Protein AF-A0A0N8SLZ1-F1 (afdb_monomer_lite)

Organism: NCBI:txid251707

Radius of gyration: 11.01 Å; chains: 1; bounding box: 26×17×32 Å

Foldseek 3Di:
DDWFKWWKFFAADDVDDTDIDIDTHPDPDPVVRVVVSVVVRVVPGDDIGTDGD

Sequence (53 aa):
MPKLIVTLRVGNEFEGETELFVCPADTLSKLQAELDAKKEARKKYKYIELVSV

Structure (mmCIF, N/CA/C/O backbone):
data_AF-A0A0N8SLZ1-F1
#
_entry.id   AF-A0A0N8SLZ1-F1
#
loop_
_atom_site.group_PDB
_atom_site.id
_atom_site.type_symbol
_atom_site.label_atom_id
_atom_site.label_alt_id
_atom_site.label_comp_id
_atom_site.label_asym_id
_atom_site.label_entity_id
_atom_site.label_seq_id
_atom_site.pdbx_PDB_ins_code
_atom_site.Cartn_x
_atom_site.Cartn_y
_atom_site.Cartn_z
_atom_site.occupancy
_atom_site.B_iso_or_equiv
_atom_site.auth_seq_id
_atom_site.auth_comp_id
_atom_site.auth_asym_id
_atom_site.auth_atom_id
_atom_site.pdbx_PDB_model_num
ATOM 1 N N . MET A 1 1 ? 6.101 5.856 -22.342 1.00 60.47 1 MET A N 1
ATOM 2 C CA . MET A 1 1 ? 7.034 5.420 -21.279 1.00 60.47 1 MET A CA 1
ATOM 3 C C . MET A 1 1 ? 6.346 4.306 -20.507 1.00 60.47 1 MET A C 1
ATOM 5 O O . MET A 1 1 ? 5.144 4.452 -20.295 1.00 60.47 1 MET A O 1
ATOM 9 N N . PRO A 1 2 ? 7.020 3.192 -20.177 1.00 65.69 2 PRO A N 1
ATOM 10 C CA . PRO A 1 2 ? 6.395 2.114 -19.415 1.00 65.69 2 PRO A CA 1
ATOM 11 C C . PRO A 1 2 ? 5.964 2.661 -18.053 1.00 65.69 2 PRO A C 1
ATOM 13 O O . PRO A 1 2 ? 6.782 3.267 -17.365 1.00 65.69 2 PRO A O 1
ATOM 16 N N . LYS A 1 3 ? 4.690 2.496 -17.699 1.00 78.38 3 LYS A N 1
ATOM 17 C CA . LYS A 1 3 ? 4.177 2.833 -16.369 1.00 78.38 3 LYS A CA 1
ATOM 18 C C . LYS A 1 3 ? 4.014 1.534 -15.596 1.00 78.38 3 LYS A C 1
ATOM 20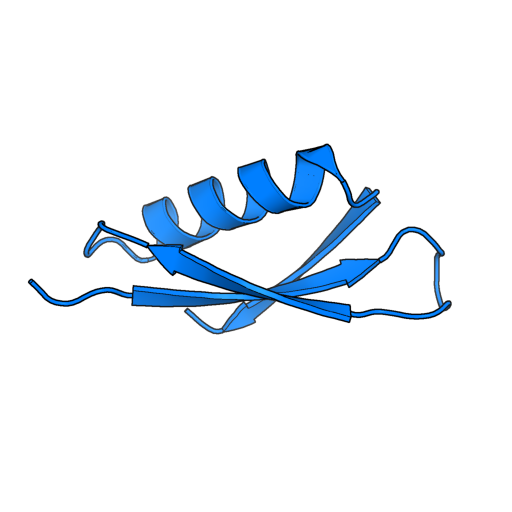 O O . LYS A 1 3 ? 3.340 0.628 -16.084 1.00 78.38 3 LYS A O 1
ATOM 25 N N . LEU A 1 4 ? 4.653 1.439 -14.435 1.00 87.50 4 LEU A N 1
ATOM 26 C CA . LEU A 1 4 ? 4.402 0.343 -13.502 1.00 87.50 4 LEU A CA 1
ATOM 27 C C . LEU A 1 4 ? 3.037 0.572 -12.848 1.00 87.50 4 LEU A C 1
ATOM 29 O O . LEU A 1 4 ? 2.650 1.717 -12.616 1.00 87.50 4 LEU A O 1
ATOM 33 N N . ILE A 1 5 ? 2.292 -0.498 -12.580 1.00 90.06 5 ILE A N 1
ATOM 34 C CA . ILE A 1 5 ? 0.965 -0.400 -11.966 1.00 90.06 5 ILE A CA 1
ATOM 35 C C . ILE A 1 5 ? 1.042 -1.074 -10.609 1.00 90.06 5 ILE A C 1
ATOM 37 O O . ILE A 1 5 ? 1.034 -2.297 -10.498 1.00 90.06 5 ILE A O 1
ATOM 41 N N . VAL A 1 6 ? 1.080 -0.256 -9.564 1.00 92.50 6 VAL A N 1
ATOM 42 C CA . VAL A 1 6 ? 1.132 -0.755 -8.197 1.00 92.50 6 VAL A CA 1
ATOM 43 C C . VAL A 1 6 ? -0.286 -0.941 -7.690 1.00 92.50 6 VAL A C 1
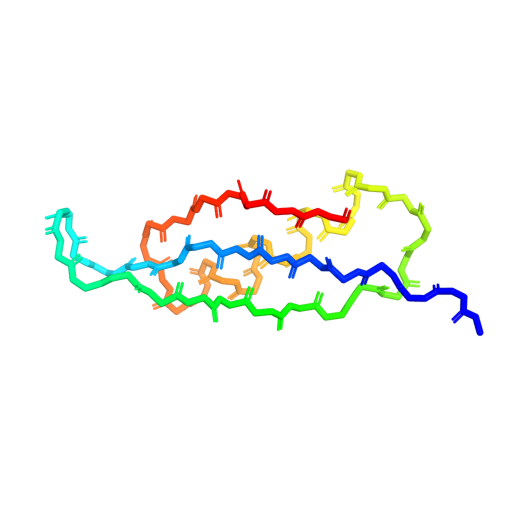ATOM 45 O O . VAL A 1 6 ? -1.087 -0.010 -7.696 1.00 92.50 6 VAL A O 1
ATOM 48 N N . THR A 1 7 ? -0.591 -2.148 -7.232 1.00 93.94 7 THR A N 1
ATOM 49 C CA . THR A 1 7 ? -1.861 -2.477 -6.588 1.00 93.94 7 THR A CA 1
ATOM 50 C C . THR A 1 7 ? -1.612 -2.717 -5.108 1.00 93.94 7 THR A C 1
ATOM 52 O O . THR A 1 7 ? -0.837 -3.598 -4.725 1.00 93.94 7 THR A O 1
ATOM 55 N N . LEU A 1 8 ? -2.280 -1.930 -4.273 1.00 93.81 8 LEU A N 1
ATOM 56 C CA . LEU A 1 8 ? -2.246 -2.027 -2.822 1.00 93.81 8 LEU A CA 1
ATOM 57 C C . LEU A 1 8 ? -3.620 -2.458 -2.320 1.00 93.81 8 LEU A C 1
ATOM 59 O O . LEU A 1 8 ? -4.636 -1.959 -2.789 1.00 93.81 8 LEU A O 1
ATOM 63 N N . ARG A 1 9 ? -3.662 -3.348 -1.336 1.00 92.81 9 ARG A N 1
ATOM 64 C CA . ARG A 1 9 ? -4.853 -3.577 -0.528 1.00 92.81 9 ARG A CA 1
ATOM 65 C C . ARG A 1 9 ? -4.804 -2.605 0.641 1.00 92.81 9 ARG A C 1
ATOM 67 O O . ARG A 1 9 ? -3.821 -2.573 1.378 1.00 92.81 9 ARG A O 1
ATOM 74 N N . VAL A 1 10 ? -5.832 -1.787 0.786 1.00 93.69 10 VAL A N 1
ATOM 75 C CA . VAL A 1 10 ? -5.885 -0.713 1.775 1.00 93.69 10 VAL A CA 1
ATOM 76 C C . VAL A 1 10 ? -7.128 -0.850 2.640 1.00 93.69 10 VAL A C 1
ATOM 78 O O . VAL A 1 10 ? -8.146 -1.352 2.186 1.00 93.69 10 VAL A O 1
ATOM 81 N N . GLY A 1 11 ? -7.053 -0.421 3.893 1.00 91.69 11 GLY A N 1
ATOM 82 C CA . GLY A 1 11 ? -8.176 -0.481 4.822 1.00 91.69 11 GLY A CA 1
ATOM 83 C C . GLY A 1 11 ? -7.970 0.458 6.003 1.00 91.69 11 GLY A C 1
ATOM 84 O O . GLY A 1 11 ? -6.845 0.851 6.327 1.00 91.69 11 GLY A O 1
ATOM 85 N N . ASN A 1 12 ? -9.065 0.845 6.646 1.00 86.88 12 ASN A N 1
ATOM 86 C CA . ASN A 1 12 ? -9.033 1.638 7.879 1.00 86.88 12 ASN A CA 1
ATOM 87 C C . ASN A 1 12 ? -9.439 0.832 9.115 1.00 86.88 12 ASN A C 1
ATOM 89 O O . ASN A 1 12 ? -9.129 1.240 10.235 1.00 86.88 12 ASN A O 1
ATOM 93 N N . GLU A 1 13 ? -10.040 -0.335 8.904 1.00 85.00 13 GLU A N 1
ATOM 94 C CA . GLU A 1 13 ? -10.473 -1.262 9.940 1.00 85.00 13 GLU A CA 1
ATOM 95 C C . GLU A 1 13 ? -9.599 -2.518 9.910 1.00 85.00 13 GLU A C 1
ATOM 97 O O . GLU A 1 13 ? -9.256 -3.038 8.848 1.00 85.00 13 GLU A O 1
ATOM 102 N N . PHE A 1 14 ? -9.200 -2.989 11.089 1.00 66.75 14 PHE A N 1
ATOM 103 C CA . PHE A 1 14 ? -8.463 -4.240 11.230 1.00 66.75 14 PHE A CA 1
ATOM 104 C C . PHE A 1 14 ? -9.456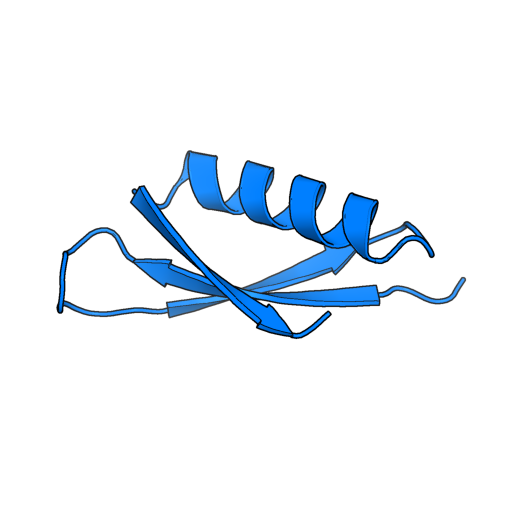 -5.400 11.072 1.00 66.75 14 PHE A C 1
ATOM 106 O O . PHE A 1 14 ? -10.434 -5.445 11.809 1.00 66.75 14 PHE A O 1
ATOM 113 N N . GLU A 1 15 ? -9.233 -6.277 10.085 1.00 66.75 15 GLU A N 1
ATOM 114 C CA . GLU A 1 15 ? -10.161 -7.356 9.672 1.00 66.75 15 GLU A CA 1
ATOM 115 C C . GLU A 1 15 ? -11.533 -6.886 9.136 1.00 66.75 15 GLU A C 1
ATOM 117 O O . GLU A 1 15 ? -12.456 -7.686 9.000 1.00 66.75 15 GLU A O 1
ATOM 122 N N . GLY A 1 16 ? -11.662 -5.598 8.799 1.00 72.75 16 GLY A N 1
ATOM 123 C CA . GLY A 1 16 ? -12.859 -5.023 8.177 1.00 72.75 16 GLY A CA 1
ATOM 124 C C . GLY A 1 16 ? -12.784 -4.965 6.649 1.00 72.75 16 GLY A C 1
ATOM 125 O O . GLY A 1 16 ? -12.044 -5.716 6.008 1.00 72.75 16 GLY A O 1
ATOM 126 N N . GLU A 1 17 ? -13.543 -4.049 6.046 1.00 80.44 17 GLU A N 1
ATOM 127 C CA . GLU A 1 17 ? -13.534 -3.873 4.594 1.00 80.44 17 GLU A CA 1
ATOM 128 C C . GLU A 1 17 ? -12.173 -3.355 4.106 1.00 80.44 17 GLU A C 1
ATOM 130 O O . GLU A 1 17 ? -11.665 -2.316 4.538 1.00 80.44 17 GLU A O 1
ATOM 135 N N . THR A 1 18 ? -11.576 -4.107 3.179 1.00 88.12 18 THR A N 1
ATOM 136 C CA . THR A 1 18 ? -10.364 -3.698 2.469 1.00 88.12 18 THR A CA 1
ATO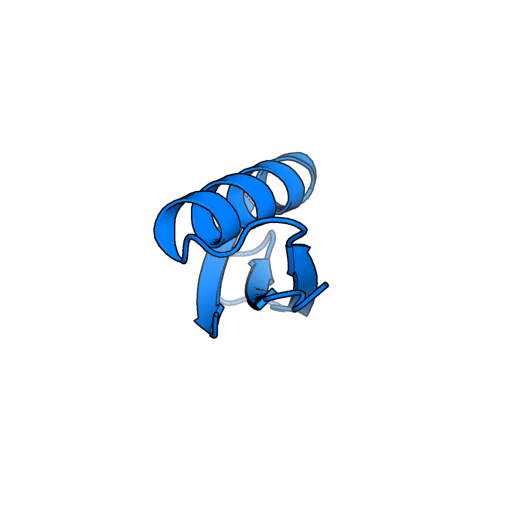M 137 C C . THR A 1 18 ? -10.684 -3.388 1.017 1.00 88.12 18 THR A C 1
ATOM 139 O O . THR A 1 18 ? -11.341 -4.179 0.341 1.00 88.12 18 THR A O 1
ATOM 142 N N . GLU A 1 19 ? -10.140 -2.292 0.513 1.00 89.81 19 GLU A N 1
ATOM 143 C CA . GLU A 1 19 ? -10.280 -1.847 -0.867 1.00 89.81 19 GLU A CA 1
ATOM 144 C C . GLU A 1 19 ? -8.988 -2.092 -1.655 1.00 89.81 19 GLU A C 1
ATOM 146 O O . GLU A 1 19 ? -7.892 -2.179 -1.096 1.00 89.81 19 GLU A O 1
ATOM 151 N N . LEU A 1 20 ? -9.102 -2.191 -2.979 1.00 91.50 20 LEU A N 1
ATOM 152 C CA . LEU A 1 20 ? -7.946 -2.236 -3.871 1.00 91.50 20 LEU A CA 1
ATOM 153 C C . LEU A 1 20 ? -7.633 -0.823 -4.365 1.00 91.50 20 LEU A C 1
ATOM 155 O O . LEU A 1 20 ? -8.408 -0.217 -5.101 1.00 91.50 20 LEU A O 1
ATOM 159 N N . PHE A 1 21 ? -6.471 -0.313 -3.980 1.00 91.00 21 PHE A N 1
ATOM 160 C CA . PHE A 1 21 ? -5.935 0.971 -4.400 1.00 91.00 21 PHE A CA 1
ATOM 161 C C . PHE A 1 21 ? -4.906 0.763 -5.512 1.00 91.00 21 PHE A C 1
ATOM 163 O O . PHE A 1 21 ? -3.825 0.215 -5.285 1.00 91.00 21 PHE A O 1
ATOM 170 N N . VAL A 1 22 ? -5.248 1.193 -6.726 1.00 91.81 22 VAL A N 1
ATOM 171 C CA . VAL A 1 22 ? -4.383 1.085 -7.906 1.00 91.81 22 VAL A CA 1
ATOM 172 C C . VAL A 1 22 ? -3.723 2.431 -8.171 1.00 91.81 22 VAL A C 1
ATOM 174 O O . VAL A 1 22 ? -4.407 3.428 -8.393 1.00 91.81 22 VAL A O 1
ATOM 177 N N . CYS A 1 23 ? -2.393 2.451 -8.179 1.00 87.25 23 CYS A N 1
ATOM 178 C CA . CYS A 1 23 ? -1.595 3.645 -8.416 1.00 87.25 23 CYS A CA 1
ATOM 179 C C . CYS A 1 23 ? -0.659 3.424 -9.614 1.00 87.25 23 CYS A C 1
ATOM 181 O O . CYS A 1 23 ? 0.209 2.545 -9.557 1.00 87.25 23 CYS A O 1
ATOM 183 N N . PRO A 1 24 ? -0.799 4.199 -10.703 1.00 87.56 24 PRO A N 1
ATOM 184 C CA . PRO A 1 24 ? 0.186 4.196 -11.771 1.00 87.56 24 PRO A CA 1
ATOM 185 C C . PRO A 1 24 ? 1.457 4.897 -11.283 1.00 87.56 24 PRO A C 1
ATOM 187 O O . PRO A 1 24 ? 1.405 6.021 -10.796 1.00 87.56 24 PRO A O 1
ATOM 190 N N . ALA A 1 25 ? 2.599 4.238 -11.429 1.00 87.12 25 ALA A N 1
ATOM 191 C CA . ALA A 1 25 ? 3.899 4.781 -11.084 1.00 87.12 25 ALA A CA 1
ATOM 192 C C . ALA A 1 25 ? 4.660 5.181 -12.355 1.00 87.12 25 ALA A C 1
ATOM 194 O O . ALA A 1 25 ? 4.859 4.376 -13.269 1.00 87.12 25 ALA A O 1
ATOM 195 N N . ASP A 1 26 ? 5.136 6.425 -12.395 1.00 82.44 26 ASP A N 1
ATOM 196 C CA . ASP A 1 26 ? 5.901 6.987 -13.520 1.00 82.44 26 ASP A CA 1
ATOM 197 C C . ASP A 1 26 ? 7.402 6.621 -13.486 1.00 82.44 26 ASP A C 1
ATOM 199 O O . ASP A 1 26 ? 8.220 7.185 -14.210 1.00 82.44 26 ASP A O 1
ATOM 203 N N . THR A 1 27 ? 7.777 5.661 -12.642 1.00 78.44 27 THR A N 1
ATOM 204 C CA . THR A 1 27 ? 9.148 5.179 -12.436 1.00 78.44 27 THR A CA 1
ATOM 205 C C . THR A 1 27 ? 9.278 3.740 -12.932 1.00 78.44 27 THR A C 1
ATOM 207 O O . THR A 1 27 ? 8.345 2.957 -12.806 1.00 78.44 27 THR A O 1
ATOM 210 N N . LEU A 1 28 ? 10.460 3.373 -13.445 1.00 79.44 28 LEU A N 1
ATOM 211 C CA . LEU A 1 28 ? 10.802 1.992 -13.823 1.00 79.44 28 LEU A CA 1
ATOM 212 C C . LEU A 1 28 ? 11.349 1.156 -12.652 1.00 79.44 28 LEU A C 1
ATOM 214 O O . LEU A 1 28 ? 11.533 -0.051 -12.784 1.00 79.44 28 LEU A O 1
ATOM 218 N N . SER A 1 29 ? 11.635 1.782 -11.507 1.00 85.25 29 SER A N 1
ATOM 219 C CA . SER A 1 29 ? 12.104 1.085 -10.310 1.00 85.25 29 SER A CA 1
ATOM 220 C C . SER A 1 29 ? 10.922 0.602 -9.476 1.00 85.25 29 SER A C 1
ATOM 222 O O . SER A 1 29 ? 10.133 1.411 -8.981 1.00 85.25 29 SER A O 1
ATOM 224 N N . LYS A 1 30 ? 10.846 -0.719 -9.274 1.00 85.25 30 LYS A N 1
ATOM 225 C CA . LYS A 1 30 ? 9.826 -1.379 -8.447 1.00 85.25 30 LYS A CA 1
ATOM 226 C C . LYS A 1 30 ? 9.793 -0.824 -7.020 1.00 85.25 30 LYS A C 1
ATOM 228 O O . LYS A 1 30 ? 8.733 -0.440 -6.543 1.00 85.25 30 LYS A O 1
ATOM 233 N N . LEU A 1 31 ? 10.958 -0.676 -6.384 1.00 89.12 31 LEU A N 1
ATOM 234 C CA . LEU A 1 31 ? 11.047 -0.144 -5.021 1.00 89.12 31 LEU A CA 1
ATOM 235 C C . LEU A 1 31 ? 10.482 1.281 -4.933 1.00 89.12 31 LEU A C 1
ATOM 237 O O . LEU A 1 31 ? 9.750 1.611 -4.003 1.00 89.12 31 LEU A O 1
ATOM 241 N N . GLN A 1 32 ? 10.807 2.124 -5.915 1.00 88.44 32 GLN A N 1
ATOM 242 C CA . GLN A 1 32 ? 10.344 3.508 -5.928 1.00 88.44 32 GLN A CA 1
ATOM 243 C C . GLN A 1 32 ? 8.831 3.592 -6.161 1.00 88.44 32 GLN A C 1
ATOM 245 O O . GLN A 1 32 ? 8.164 4.393 -5.509 1.00 88.44 32 GLN A O 1
ATOM 250 N N . ALA A 1 33 ? 8.300 2.737 -7.038 1.00 90.50 33 ALA A N 1
ATOM 251 C CA . ALA A 1 33 ? 6.871 2.625 -7.305 1.00 90.50 33 ALA A CA 1
ATOM 252 C C . ALA A 1 33 ? 6.089 2.198 -6.048 1.00 90.50 33 ALA A C 1
ATOM 254 O O . ALA A 1 33 ? 5.083 2.815 -5.703 1.00 90.50 33 ALA A O 1
ATOM 255 N N . GLU A 1 34 ? 6.582 1.199 -5.310 1.00 90.38 34 GLU A N 1
ATOM 256 C CA . GLU A 1 34 ? 5.965 0.755 -4.054 1.00 90.38 34 GLU A CA 1
ATOM 257 C C . GLU A 1 34 ? 5.938 1.852 -2.988 1.00 90.38 34 GLU A C 1
ATOM 259 O O . GLU A 1 34 ? 4.932 2.022 -2.298 1.00 90.38 34 GLU A O 1
ATOM 264 N N . LEU A 1 35 ? 7.051 2.574 -2.821 1.00 91.62 35 LEU A N 1
ATOM 265 C CA . LEU A 1 35 ? 7.168 3.633 -1.820 1.00 91.62 35 LEU A CA 1
ATOM 266 C C . LEU A 1 35 ? 6.204 4.783 -2.106 1.00 91.62 35 LEU A C 1
ATOM 268 O O . LEU A 1 35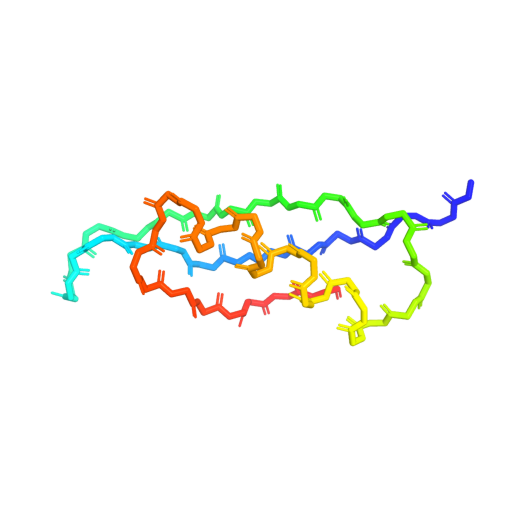 ? 5.562 5.277 -1.178 1.00 91.62 35 LEU A O 1
ATOM 272 N N . ASP A 1 36 ? 6.091 5.187 -3.370 1.00 90.69 36 ASP A N 1
ATOM 273 C CA . ASP A 1 36 ? 5.216 6.284 -3.774 1.00 90.69 36 ASP A CA 1
ATOM 274 C C . ASP A 1 36 ? 3.737 5.913 -3.601 1.00 90.69 36 ASP A C 1
ATOM 276 O O . ASP A 1 36 ? 2.998 6.607 -2.896 1.00 90.69 36 ASP A O 1
ATOM 280 N N . ALA A 1 37 ? 3.346 4.727 -4.080 1.00 91.62 37 ALA A N 1
ATOM 281 C CA . ALA A 1 37 ? 1.993 4.209 -3.910 1.00 91.62 37 ALA A CA 1
ATOM 282 C C . ALA A 1 37 ? 1.619 4.052 -2.424 1.00 91.62 37 ALA A C 1
ATOM 284 O O . ALA A 1 37 ? 0.538 4.468 -1.999 1.00 91.62 37 ALA A O 1
ATOM 285 N N . LYS A 1 38 ? 2.518 3.502 -1.589 1.00 92.12 38 LYS A N 1
ATOM 286 C CA . LYS A 1 38 ? 2.282 3.377 -0.137 1.00 92.12 38 LYS A CA 1
ATO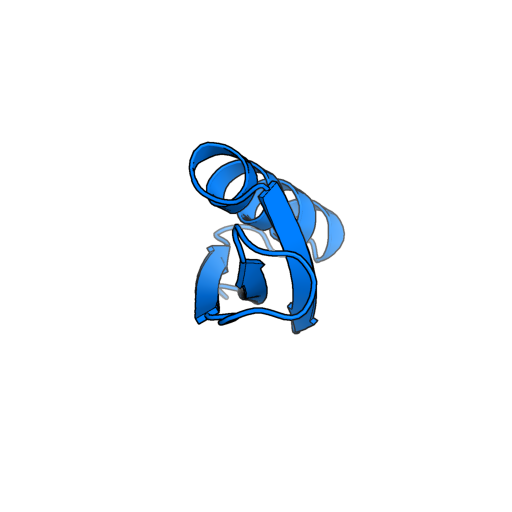M 287 C C . LYS A 1 38 ? 2.158 4.742 0.526 1.00 92.12 38 LYS A C 1
ATOM 289 O O . LYS A 1 38 ? 1.377 4.889 1.463 1.00 92.12 38 LYS A O 1
ATOM 294 N N . LYS A 1 39 ? 2.917 5.741 0.074 1.00 92.81 39 LYS A N 1
ATOM 295 C CA . LYS A 1 39 ? 2.856 7.104 0.608 1.00 92.81 39 LYS A CA 1
ATOM 296 C C . LYS A 1 39 ? 1.529 7.776 0.273 1.00 92.81 39 LYS A C 1
ATOM 298 O O . LYS A 1 39 ? 0.987 8.464 1.133 1.00 92.81 39 LYS A O 1
ATOM 303 N N . GLU A 1 40 ? 0.998 7.571 -0.930 1.00 91.38 40 GLU A N 1
ATOM 304 C CA . GLU A 1 40 ? -0.352 8.017 -1.280 1.00 91.38 40 GLU A CA 1
ATOM 305 C C . GLU A 1 40 ? -1.419 7.316 -0.447 1.00 91.38 40 GLU A C 1
ATOM 307 O O . GLU A 1 40 ? -2.229 7.989 0.193 1.00 91.38 40 GLU A O 1
ATOM 312 N N . ALA A 1 41 ? -1.366 5.986 -0.373 1.00 91.56 41 ALA A N 1
ATOM 313 C CA . ALA A 1 41 ? -2.317 5.211 0.409 1.00 91.56 41 ALA A CA 1
ATOM 314 C C . ALA A 1 41 ? -2.294 5.612 1.898 1.00 91.56 41 ALA A C 1
ATOM 316 O O . ALA A 1 41 ? -3.353 5.797 2.493 1.00 91.56 41 ALA A O 1
ATOM 317 N N . ARG A 1 42 ? -1.114 5.873 2.486 1.00 90.75 42 ARG A N 1
ATOM 318 C CA . ARG A 1 42 ? -0.960 6.290 3.901 1.00 90.75 42 ARG A CA 1
ATOM 319 C C . ARG A 1 42 ? -1.635 7.611 4.247 1.00 90.75 42 ARG A C 1
ATOM 321 O O . ARG A 1 42 ? -1.836 7.882 5.425 1.00 90.75 42 ARG A O 1
ATOM 328 N N . LYS A 1 43 ? -1.984 8.440 3.259 1.00 91.50 43 LYS A N 1
ATOM 329 C CA . LYS A 1 43 ? -2.724 9.686 3.508 1.00 91.50 43 LYS A CA 1
ATOM 330 C C . LYS A 1 43 ? -4.182 9.427 3.887 1.00 91.50 43 LYS A C 1
ATOM 332 O O . LYS A 1 43 ? -4.776 10.259 4.563 1.00 91.50 43 LYS A O 1
ATOM 337 N N . LYS A 1 44 ? -4.760 8.321 3.412 1.00 88.19 44 LYS A N 1
ATOM 338 C CA . LYS A 1 44 ? -6.192 8.003 3.547 1.00 88.19 44 LYS A CA 1
ATOM 339 C C . LYS A 1 44 ? -6.462 6.704 4.306 1.00 88.19 44 LYS A C 1
ATOM 341 O O . LYS A 1 44 ? -7.558 6.538 4.834 1.00 88.19 44 LYS A O 1
ATOM 346 N N . TYR A 1 45 ? -5.481 5.807 4.353 1.00 90.25 45 TYR A N 1
ATOM 347 C CA . TYR A 1 45 ? -5.637 4.454 4.864 1.00 90.25 45 TYR A CA 1
ATOM 348 C C . TYR A 1 45 ? -4.600 4.131 5.931 1.00 90.25 45 TYR A C 1
ATOM 350 O O . TYR A 1 45 ? -3.414 4.449 5.798 1.00 90.25 45 TYR A O 1
ATOM 358 N N . LYS A 1 46 ? -5.060 3.479 6.997 1.00 88.31 46 LYS A N 1
ATOM 359 C CA . LYS A 1 46 ? -4.234 3.099 8.147 1.00 88.31 46 LYS A CA 1
ATOM 360 C C . LYS A 1 46 ? -3.498 1.778 7.917 1.00 88.31 46 LYS A C 1
ATOM 362 O O . LYS A 1 46 ? -2.339 1.646 8.308 1.00 88.31 46 LYS A O 1
ATOM 367 N N . TYR A 1 47 ? -4.150 0.834 7.245 1.00 89.69 47 TYR A N 1
ATOM 368 C CA . TYR A 1 47 ? -3.619 -0.478 6.892 1.00 89.69 47 TYR A CA 1
ATOM 369 C C . TYR A 1 47 ? -3.394 -0.547 5.390 1.00 89.69 47 TYR A C 1
ATOM 371 O O . TYR A 1 47 ? -4.284 -0.223 4.607 1.00 89.69 47 TYR A O 1
ATOM 379 N N . ILE A 1 48 ? -2.176 -0.908 4.991 1.00 91.81 48 ILE A N 1
ATOM 380 C CA . ILE A 1 48 ? -1.756 -0.927 3.590 1.00 91.81 48 ILE A CA 1
ATOM 381 C C . ILE A 1 48 ? -0.863 -2.135 3.376 1.00 91.81 48 ILE A C 1
ATOM 383 O O . ILE A 1 48 ? 0.201 -2.252 3.989 1.00 91.81 48 ILE A O 1
ATOM 387 N N . GLU A 1 49 ? -1.276 -2.986 2.455 1.00 90.88 49 GLU A N 1
ATOM 388 C CA . GLU A 1 49 ? -0.590 -4.198 2.052 1.00 90.88 49 GLU A CA 1
ATOM 389 C C . GLU A 1 49 ? -0.318 -4.145 0.548 1.00 90.88 49 GLU A C 1
ATOM 391 O O . GLU A 1 49 ? -1.147 -3.695 -0.240 1.00 90.88 49 GLU A O 1
ATOM 396 N N . LEU A 1 50 ? 0.876 -4.560 0.134 1.00 91.38 50 LEU A N 1
ATOM 397 C CA . LEU A 1 50 ? 1.222 -4.607 -1.282 1.00 91.38 50 LEU A CA 1
ATOM 398 C C . LEU A 1 50 ? 0.715 -5.908 -1.893 1.00 91.38 50 LEU A C 1
ATOM 400 O O . LEU A 1 50 ? 1.063 -6.981 -1.410 1.00 91.38 50 LEU A O 1
ATOM 404 N N . VAL A 1 51 ? -0.029 -5.799 -2.992 1.00 92.56 51 VAL A N 1
ATOM 405 C CA . VAL A 1 51 ? -0.515 -6.956 -3.751 1.00 92.56 51 VAL A CA 1
ATOM 406 C C . VAL A 1 51 ? 0.375 -7.209 -4.965 1.00 92.56 51 VAL A C 1
ATOM 408 O O . VAL A 1 51 ? 0.848 -8.325 -5.156 1.00 92.56 51 VAL A O 1
ATOM 411 N N . SER A 1 52 ? 0.619 -6.180 -5.784 1.00 88.75 52 SER A N 1
ATOM 412 C CA . SER A 1 52 ? 1.392 -6.309 -7.026 1.00 88.75 52 SER A CA 1
ATOM 413 C C . SER A 1 52 ? 2.064 -4.997 -7.428 1.00 88.75 52 SER A C 1
ATOM 415 O O . SER A 1 52 ? 1.590 -3.923 -7.058 1.00 88.75 52 SER A O 1
ATOM 417 N N . VAL A 1 53 ? 3.148 -5.102 -8.203 1.00 85.50 53 VAL A N 1
ATOM 418 C CA . VAL A 1 53 ? 3.868 -3.993 -8.862 1.00 85.50 53 VAL A CA 1
ATOM 419 C C . VAL A 1 53 ? 4.081 -4.326 -10.325 1.00 85.50 53 VAL A C 1
ATOM 421 O O . VAL A 1 53 ? 4.425 -5.506 -10.568 1.00 85.50 53 VAL A O 1
#

pLDDT: mean 86.87, std 7.65, range [60.47, 93.94]

Secondary structure (DSSP, 8-state):
-PPEEEEEEEESSTTS-EEEEEEEES-S-HHHHHHHHHHHHTTT-SEEEEEE-